Protein AF-A0A699TQH7-F1 (afdb_monomer_lite)

Structure (mmCIF, N/CA/C/O backbone):
data_AF-A0A699TQH7-F1
#
_entry.id   AF-A0A699TQH7-F1
#
loop_
_atom_site.group_PDB
_atom_site.id
_atom_site.type_symbol
_atom_site.label_atom_id
_atom_site.label_alt_id
_atom_site.label_comp_id
_atom_site.label_asym_id
_atom_site.label_entity_id
_atom_site.label_seq_id
_atom_site.pdbx_PDB_ins_code
_atom_site.Cartn_x
_atom_site.Cartn_y
_atom_site.Cartn_z
_atom_site.occupancy
_atom_site.B_iso_or_equiv
_atom_site.auth_seq_id
_atom_site.auth_comp_id
_atom_site.auth_asym_id
_atom_site.auth_atom_id
_atom_site.pdbx_PDB_model_num
ATOM 1 N N . TYR A 1 1 ? -7.248 10.606 9.156 1.00 86.69 1 TYR A N 1
ATOM 2 C CA . TYR A 1 1 ? -5.887 10.069 8.965 1.00 86.69 1 TYR A CA 1
ATOM 3 C C . TYR A 1 1 ? -5.889 8.734 8.217 1.00 86.69 1 TYR A C 1
ATOM 5 O O . TYR A 1 1 ? -5.541 8.752 7.048 1.00 86.69 1 TYR A O 1
ATOM 13 N N . LEU A 1 2 ? -6.378 7.621 8.793 1.00 88.75 2 LEU A N 1
ATOM 14 C CA . LEU A 1 2 ? -6.351 6.290 8.141 1.00 88.75 2 LEU A CA 1
ATOM 15 C C . LEU A 1 2 ? -6.996 6.241 6.741 1.00 88.75 2 LEU A C 1
ATOM 17 O O . LEU A 1 2 ? -6.464 5.600 5.844 1.00 88.75 2 LEU A O 1
ATOM 21 N N . ARG A 1 3 ? -8.097 6.976 6.514 1.00 88.81 3 ARG A N 1
ATOM 22 C CA . ARG A 1 3 ? -8.697 7.122 5.172 1.00 88.81 3 ARG A CA 1
ATOM 23 C C . ARG A 1 3 ? -7.750 7.756 4.147 1.00 88.81 3 ARG A C 1
ATOM 25 O O . ARG A 1 3 ? -7.697 7.295 3.015 1.00 88.81 3 ARG A O 1
ATOM 32 N N . HIS A 1 4 ? -7.007 8.789 4.540 1.00 91.94 4 HIS A N 1
ATOM 33 C CA . HIS A 1 4 ? -6.038 9.441 3.653 1.00 91.94 4 HIS A CA 1
ATOM 34 C C . HIS A 1 4 ? -4.827 8.543 3.417 1.00 91.94 4 HIS A C 1
AT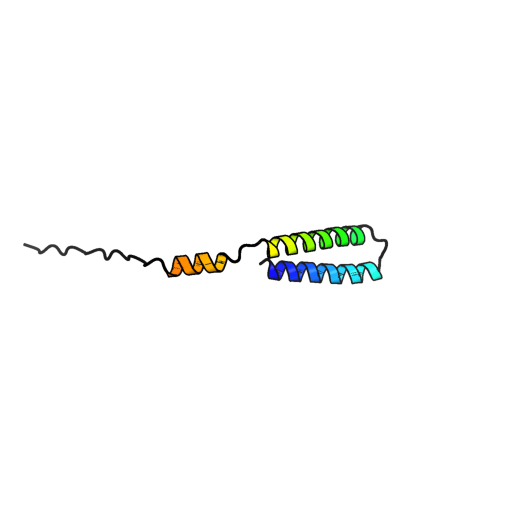OM 36 O O . HIS A 1 4 ? -4.397 8.406 2.281 1.00 91.94 4 HIS A O 1
ATOM 42 N N . LEU A 1 5 ? -4.356 7.846 4.458 1.00 94.88 5 LEU A N 1
ATOM 43 C CA . LEU A 1 5 ? -3.305 6.839 4.319 1.00 94.88 5 LEU A CA 1
ATOM 44 C C . LEU A 1 5 ? -3.715 5.730 3.337 1.00 94.88 5 LEU A C 1
ATOM 46 O O . LEU A 1 5 ? -2.914 5.333 2.499 1.00 94.88 5 LEU A O 1
ATOM 50 N N . LYS A 1 6 ? -4.983 5.293 3.371 1.00 94.88 6 LYS A N 1
ATOM 51 C CA . LYS A 1 6 ? -5.514 4.294 2.429 1.00 94.88 6 LYS A CA 1
ATOM 52 C C . LYS A 1 6 ? -5.448 4.784 0.990 1.00 94.88 6 LYS A C 1
ATOM 54 O O . LYS A 1 6 ? -5.069 4.023 0.105 1.00 94.88 6 LYS A O 1
ATOM 59 N N . GLN A 1 7 ? -5.770 6.056 0.772 1.00 96.56 7 GLN A N 1
ATOM 60 C CA . GLN A 1 7 ? -5.653 6.671 -0.543 1.00 96.56 7 GLN A CA 1
ATOM 61 C C . GLN A 1 7 ? -4.191 6.748 -1.004 1.00 96.56 7 GLN A C 1
ATOM 63 O O . GLN A 1 7 ? -3.902 6.374 -2.135 1.00 96.56 7 GLN A O 1
ATOM 68 N N . SER A 1 8 ? -3.263 7.153 -0.132 1.00 97.06 8 SER A N 1
ATOM 69 C CA . SER A 1 8 ? -1.832 7.214 -0.458 1.00 97.06 8 SER A CA 1
ATOM 70 C C . SER A 1 8 ? -1.250 5.845 -0.817 1.00 97.06 8 SER A C 1
ATOM 72 O O . SER A 1 8 ? -0.550 5.730 -1.818 1.00 97.06 8 SER A O 1
ATOM 74 N N . VAL A 1 9 ? -1.569 4.798 -0.048 1.00 97.38 9 VAL A N 1
ATOM 75 C CA . VAL A 1 9 ? -1.121 3.422 -0.336 1.00 97.38 9 VAL A CA 1
ATOM 76 C C . VAL A 1 9 ? -1.655 2.943 -1.687 1.00 97.38 9 VAL A C 1
ATOM 78 O O . VAL A 1 9 ? -0.906 2.338 -2.453 1.00 97.38 9 VAL A O 1
ATOM 81 N N . LYS A 1 10 ? -2.913 3.265 -2.020 1.00 97.44 10 LYS A N 1
ATOM 82 C CA . LYS A 1 10 ? -3.492 2.952 -3.332 1.00 97.44 10 LYS A CA 1
ATOM 83 C C . LYS A 1 10 ? -2.736 3.651 -4.465 1.00 97.44 10 LYS A C 1
ATOM 85 O O . LYS A 1 10 ? -2.331 2.989 -5.408 1.00 97.44 10 LYS A O 1
ATOM 90 N N . THR A 1 11 ? -2.475 4.950 -4.336 1.00 98.00 11 THR A N 1
ATOM 91 C CA . THR A 1 11 ? -1.715 5.705 -5.343 1.00 98.00 11 THR A CA 1
ATOM 92 C C . THR A 1 11 ? -0.297 5.160 -5.530 1.00 98.00 11 THR A C 1
ATOM 94 O O . THR A 1 11 ? 0.162 5.036 -6.660 1.00 98.00 11 THR A O 1
ATOM 97 N N . ILE A 1 12 ? 0.394 4.781 -4.449 1.00 97.75 12 ILE A N 1
AT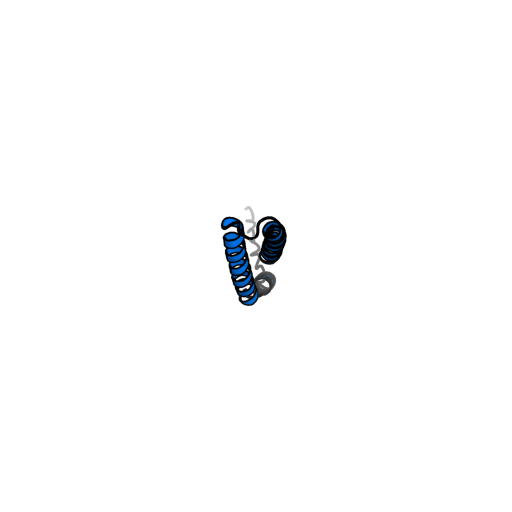OM 98 C CA . ILE A 1 12 ? 1.722 4.151 -4.542 1.00 97.75 12 ILE A CA 1
ATOM 99 C C . ILE A 1 12 ? 1.643 2.827 -5.306 1.00 97.75 12 ILE A C 1
ATOM 101 O O . ILE A 1 12 ? 2.509 2.552 -6.132 1.00 97.75 12 ILE A O 1
ATOM 105 N N . ARG A 1 13 ? 0.607 2.016 -5.062 1.00 96.94 13 ARG A N 1
ATOM 106 C CA . ARG A 1 13 ? 0.400 0.767 -5.800 1.00 96.94 13 ARG A CA 1
ATOM 107 C C . ARG A 1 13 ? 0.240 1.024 -7.299 1.00 96.94 13 ARG A C 1
ATOM 109 O O . ARG A 1 13 ? 0.907 0.351 -8.072 1.00 96.94 13 ARG A O 1
ATOM 116 N N . ASP A 1 14 ? -0.577 2.001 -7.685 1.00 97.62 14 ASP A N 1
ATOM 117 C CA . ASP A 1 14 ? -0.806 2.343 -9.096 1.00 97.62 14 ASP A CA 1
ATOM 118 C C . ASP A 1 14 ? 0.512 2.752 -9.790 1.00 97.62 14 ASP A C 1
ATOM 120 O O . ASP A 1 14 ? 0.848 2.221 -10.847 1.00 97.62 14 ASP A O 1
ATOM 124 N N . ILE A 1 15 ? 1.330 3.588 -9.134 1.00 97.50 15 ILE A N 1
ATOM 125 C CA . ILE A 1 15 ? 2.664 3.982 -9.629 1.00 97.50 15 ILE A CA 1
ATOM 126 C C . ILE A 1 15 ? 3.588 2.768 -9.786 1.00 97.50 15 ILE A C 1
ATOM 128 O O . ILE A 1 15 ? 4.346 2.672 -10.751 1.00 97.50 15 ILE A O 1
ATOM 132 N N . LEU A 1 16 ? 3.562 1.836 -8.832 1.00 97.00 16 LEU A N 1
ATOM 133 C CA . LEU A 1 16 ? 4.403 0.644 -8.894 1.00 97.00 16 LEU A CA 1
ATOM 134 C C . LEU A 1 16 ? 3.964 -0.325 -9.996 1.00 97.00 16 LEU A C 1
ATOM 136 O O . LEU A 1 16 ? 4.832 -0.961 -10.590 1.00 97.00 16 LEU A O 1
ATOM 140 N N . GLU A 1 17 ? 2.668 -0.424 -10.305 1.00 95.69 17 GLU A N 1
ATOM 141 C CA . GLU A 1 17 ? 2.196 -1.208 -11.454 1.00 95.69 17 GLU A CA 1
ATOM 142 C C . GLU A 1 17 ? 2.692 -0.602 -12.774 1.00 95.69 17 GLU A C 1
ATOM 144 O O . GLU A 1 17 ? 3.231 -1.327 -13.610 1.00 95.69 17 GLU A O 1
ATOM 149 N N . GLU A 1 18 ? 2.625 0.724 -12.933 1.00 96.81 18 GLU A N 1
ATOM 150 C CA . GLU A 1 18 ? 3.211 1.411 -14.093 1.00 96.81 18 GLU A CA 1
ATOM 151 C C . GLU A 1 18 ? 4.725 1.173 -14.182 1.00 96.81 18 GLU A C 1
ATOM 153 O O . GLU A 1 18 ? 5.250 0.785 -15.228 1.00 96.81 18 GLU A O 1
ATOM 158 N N . ALA A 1 19 ? 5.445 1.323 -13.068 1.00 96.19 19 ALA A N 1
ATOM 159 C CA . ALA A 1 19 ? 6.887 1.107 -13.025 1.00 96.19 19 ALA A CA 1
ATOM 160 C C . ALA A 1 19 ? 7.269 -0.349 -13.351 1.00 96.19 19 ALA A C 1
ATOM 162 O O . ALA A 1 19 ? 8.286 -0.599 -14.004 1.00 96.19 19 ALA A O 1
ATOM 163 N N . LYS A 1 20 ? 6.443 -1.316 -12.940 1.00 95.19 20 LYS A N 1
ATOM 164 C CA . LYS A 1 20 ? 6.627 -2.741 -13.228 1.00 95.19 20 LYS A CA 1
ATOM 165 C C . LYS A 1 20 ? 6.417 -3.066 -14.705 1.00 95.19 20 LYS A C 1
ATOM 167 O O . LYS A 1 20 ? 7.106 -3.947 -15.207 1.00 95.19 20 LYS A O 1
ATOM 172 N N . VAL A 1 21 ? 5.538 -2.352 -15.412 1.00 95.50 21 VAL A N 1
ATOM 173 C CA . VAL A 1 21 ? 5.416 -2.478 -16.877 1.00 95.50 21 VAL A CA 1
ATOM 174 C C . VAL A 1 21 ? 6.720 -2.066 -17.561 1.00 95.50 21 VAL A C 1
ATOM 176 O O . VAL A 1 21 ? 7.180 -2.755 -18.468 1.00 95.50 21 VAL A O 1
ATOM 179 N N . VAL A 1 22 ? 7.350 -0.981 -17.100 1.00 96.75 22 VAL A N 1
ATOM 180 C CA . VAL A 1 22 ? 8.607 -0.490 -17.687 1.00 96.75 22 VAL A CA 1
ATOM 181 C C . VAL A 1 22 ? 9.792 -1.386 -17.308 1.00 96.75 22 VAL A C 1
ATOM 183 O O . VAL A 1 22 ? 10.666 -1.646 -18.133 1.00 96.75 22 VAL A O 1
ATOM 186 N N . ARG A 1 23 ? 9.866 -1.837 -16.048 1.00 96.19 23 ARG A N 1
ATOM 187 C CA . ARG A 1 23 ? 11.034 -2.549 -15.493 1.00 96.19 23 ARG A CA 1
ATOM 188 C C . ARG A 1 23 ? 10.606 -3.722 -14.593 1.00 96.19 23 ARG A C 1
ATOM 190 O O . ARG A 1 23 ? 10.836 -3.688 -13.384 1.00 96.19 23 ARG A O 1
ATOM 197 N N . PRO A 1 24 ? 10.041 -4.802 -15.160 1.00 91.50 24 PRO A N 1
ATOM 198 C CA . PRO A 1 24 ? 9.427 -5.887 -14.383 1.00 91.50 24 PRO A CA 1
ATOM 199 C C . PRO A 1 24 ? 10.418 -6.701 -13.539 1.00 91.50 24 PRO A C 1
ATOM 201 O O . PRO A 1 24 ? 10.026 -7.304 -12.542 1.00 91.50 24 PRO A O 1
ATOM 204 N N . LEU A 1 25 ? 11.696 -6.724 -13.929 1.00 94.06 25 LEU A N 1
ATOM 205 C CA . LEU A 1 25 ? 12.764 -7.447 -13.230 1.00 94.06 25 LEU A CA 1
ATOM 206 C C . LEU A 1 25 ? 13.534 -6.570 -12.234 1.00 94.06 25 LEU A C 1
ATOM 208 O O . LEU A 1 25 ? 14.484 -7.044 -11.607 1.00 94.06 25 LEU A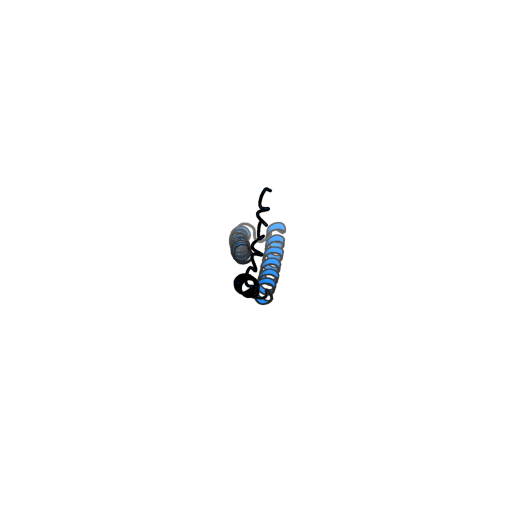 O 1
ATOM 212 N N . ASP A 1 26 ? 13.155 -5.298 -12.075 1.00 97.38 26 ASP A N 1
ATOM 213 C CA . ASP A 1 26 ? 13.790 -4.448 -11.078 1.00 97.38 26 ASP A CA 1
ATOM 214 C C . ASP A 1 26 ? 13.442 -4.952 -9.670 1.00 97.38 26 ASP A C 1
ATOM 216 O O . ASP A 1 26 ? 12.296 -4.931 -9.214 1.00 97.38 26 ASP A O 1
ATOM 220 N N . ARG A 1 27 ? 14.477 -5.402 -8.959 1.00 96.62 27 ARG A N 1
ATOM 221 C CA . ARG A 1 27 ? 14.353 -5.969 -7.616 1.00 96.62 27 ARG A CA 1
ATOM 222 C C . ARG A 1 27 ? 13.798 -4.967 -6.600 1.00 96.62 27 ARG A C 1
ATOM 224 O O . ARG A 1 27 ? 13.101 -5.383 -5.677 1.00 96.62 27 ARG A O 1
ATOM 231 N N . SER A 1 28 ? 14.096 -3.677 -6.752 1.00 96.56 28 SER A N 1
ATOM 232 C CA . SER A 1 28 ? 13.567 -2.619 -5.888 1.00 96.56 28 SER A CA 1
ATOM 233 C C . SER A 1 28 ? 12.070 -2.411 -6.111 1.00 96.56 28 SER A C 1
ATOM 235 O O . SER A 1 28 ? 11.337 -2.333 -5.129 1.00 96.56 28 SER A O 1
ATOM 237 N N . ILE A 1 29 ? 11.596 -2.452 -7.363 1.00 96.31 29 ILE A N 1
ATOM 238 C CA . ILE A 1 29 ? 10.162 -2.368 -7.691 1.00 96.31 29 ILE A CA 1
ATOM 239 C C . ILE A 1 29 ? 9.428 -3.583 -7.127 1.00 96.31 29 ILE A C 1
ATOM 241 O O . ILE A 1 29 ? 8.438 -3.431 -6.415 1.00 96.31 29 ILE A O 1
ATOM 245 N N . VAL A 1 30 ? 9.951 -4.792 -7.358 1.00 96.00 30 VAL A N 1
ATOM 246 C CA . VAL A 1 30 ? 9.358 -6.029 -6.821 1.00 96.00 30 VAL A CA 1
ATOM 247 C C . VAL A 1 30 ? 9.294 -6.000 -5.291 1.00 96.00 30 VAL A C 1
ATOM 249 O O . VAL A 1 30 ? 8.295 -6.416 -4.704 1.00 96.00 30 VAL A O 1
ATOM 252 N N . SER A 1 31 ? 10.343 -5.498 -4.638 1.00 96.56 31 SER A N 1
ATOM 253 C CA . SER A 1 31 ? 10.376 -5.334 -3.183 1.00 96.56 31 SER A CA 1
ATOM 254 C C . SER A 1 31 ? 9.339 -4.312 -2.706 1.00 96.56 31 SER A C 1
ATOM 256 O O . SER A 1 31 ? 8.547 -4.607 -1.810 1.00 96.56 31 SER A O 1
ATOM 258 N N . ALA A 1 32 ? 9.275 -3.145 -3.352 1.00 97.19 32 ALA A N 1
ATOM 259 C CA . ALA A 1 32 ? 8.308 -2.098 -3.042 1.00 97.19 32 ALA A CA 1
ATOM 260 C C . ALA A 1 32 ? 6.863 -2.599 -3.185 1.00 97.19 32 ALA A C 1
ATOM 262 O O . ALA A 1 32 ? 6.066 -2.383 -2.276 1.00 97.19 32 ALA A O 1
ATOM 263 N N . CYS A 1 33 ? 6.545 -3.359 -4.242 1.00 95.50 33 CYS A N 1
ATOM 264 C CA . CYS A 1 33 ? 5.226 -3.972 -4.422 1.00 95.50 33 CYS A CA 1
ATOM 265 C C . CYS A 1 33 ? 4.820 -4.834 -3.218 1.00 95.50 33 CYS A C 1
ATOM 267 O O . CYS A 1 33 ? 3.692 -4.724 -2.739 1.00 95.50 33 CYS A O 1
ATOM 269 N N . ARG A 1 34 ? 5.739 -5.662 -2.695 1.00 96.12 34 ARG A N 1
ATOM 270 C CA . ARG A 1 34 ? 5.477 -6.505 -1.515 1.00 96.12 34 ARG A CA 1
ATOM 271 C C . ARG A 1 34 ? 5.202 -5.662 -0.271 1.00 96.12 34 ARG A C 1
ATOM 273 O O . ARG A 1 34 ? 4.239 -5.923 0.444 1.00 96.12 34 ARG A O 1
ATOM 280 N N . TYR A 1 35 ? 6.002 -4.622 -0.031 1.00 97.31 35 TYR A N 1
ATOM 281 C CA . TYR A 1 35 ? 5.783 -3.718 1.103 1.00 97.31 35 TYR A CA 1
ATOM 282 C C . TYR A 1 35 ? 4.455 -2.962 1.005 1.00 97.31 35 TYR A C 1
ATOM 284 O O . TYR A 1 35 ? 3.739 -2.845 2.003 1.00 97.31 35 TYR A O 1
ATOM 292 N N . THR A 1 36 ? 4.098 -2.470 -0.182 1.00 97.88 36 THR A N 1
ATOM 293 C CA . THR A 1 36 ? 2.818 -1.792 -0.415 1.00 97.88 36 THR A CA 1
ATOM 294 C C . THR A 1 36 ? 1.640 -2.741 -0.205 1.00 97.88 36 THR A C 1
ATOM 296 O O . THR A 1 36 ? 0.665 -2.344 0.433 1.00 97.88 36 THR A O 1
ATOM 299 N N . GLN A 1 37 ? 1.743 -3.999 -0.649 1.00 96.88 37 GLN A N 1
ATOM 300 C CA . GLN A 1 37 ? 0.718 -5.017 -0.408 1.00 96.88 37 GLN A CA 1
ATOM 301 C C . GLN A 1 37 ? 0.510 -5.271 1.092 1.00 96.88 37 GLN A C 1
ATOM 303 O O . GLN A 1 37 ? -0.610 -5.140 1.583 1.00 96.88 37 GLN A O 1
ATOM 308 N N . HIS A 1 38 ? 1.582 -5.537 1.845 1.00 97.38 38 HIS A N 1
ATOM 309 C CA . HIS A 1 38 ? 1.477 -5.744 3.294 1.00 97.38 38 HIS A CA 1
ATOM 310 C C . HIS A 1 38 ? 0.935 -4.509 4.023 1.00 97.38 38 HIS A C 1
ATOM 312 O O . HIS A 1 38 ? 0.144 -4.626 4.957 1.00 97.38 38 HIS A O 1
ATOM 318 N N . SER A 1 39 ? 1.311 -3.309 3.575 1.00 96.38 39 SER A N 1
ATOM 319 C CA . SER A 1 39 ? 0.781 -2.059 4.130 1.00 96.38 39 SER A CA 1
ATOM 320 C C . SER A 1 39 ? -0.725 -1.926 3.903 1.00 96.38 39 SER A C 1
ATOM 322 O O . SER A 1 39 ? -1.433 -1.440 4.784 1.00 96.38 39 SER A O 1
ATOM 324 N N . GLN A 1 40 ? -1.229 -2.362 2.743 1.00 96.50 40 GLN A N 1
ATOM 325 C CA . GLN A 1 40 ? -2.659 -2.364 2.448 1.00 96.50 40 GLN A CA 1
ATOM 326 C C . GLN A 1 40 ? -3.417 -3.334 3.365 1.00 96.50 40 GLN A C 1
ATOM 328 O O . GLN A 1 40 ? -4.404 -2.925 3.975 1.00 96.50 40 GLN A O 1
ATOM 333 N N . GLU A 1 41 ? -2.938 -4.571 3.510 1.00 96.38 41 GLU A N 1
ATOM 334 C CA . GLU A 1 41 ? -3.539 -5.594 4.382 1.00 96.38 41 GLU A CA 1
ATOM 335 C C . GLU A 1 41 ? -3.594 -5.122 5.845 1.00 96.38 41 GLU A C 1
ATOM 337 O O . GLU A 1 41 ? -4.646 -5.157 6.489 1.00 96.38 41 GLU A O 1
ATOM 342 N N . LEU A 1 42 ? -2.478 -4.589 6.355 1.00 95.56 42 LEU A N 1
ATOM 343 C CA . LEU A 1 42 ? -2.398 -4.033 7.707 1.00 95.56 42 LEU A CA 1
ATOM 344 C C . LEU A 1 42 ? -3.360 -2.863 7.904 1.00 95.56 42 LEU A C 1
ATOM 346 O O . LEU A 1 42 ? -3.987 -2.739 8.956 1.00 95.56 42 LEU A O 1
ATOM 350 N N . LEU A 1 43 ? -3.487 -1.995 6.903 1.00 95.06 43 LEU A N 1
ATOM 351 C CA . LEU A 1 43 ? -4.371 -0.846 6.986 1.00 95.06 43 LEU A CA 1
ATOM 352 C C . LEU A 1 43 ? -5.846 -1.247 6.930 1.00 95.06 43 LEU A C 1
ATOM 354 O O . LEU A 1 43 ? -6.661 -0.654 7.635 1.00 95.06 43 LEU A O 1
ATOM 358 N N . GLU A 1 44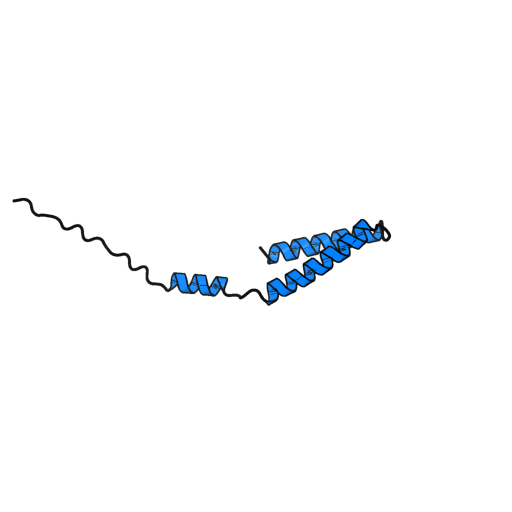 ? -6.201 -2.242 6.122 1.00 94.19 44 GLU A N 1
ATOM 359 C CA . GLU A 1 44 ? -7.551 -2.804 6.083 1.00 94.19 44 GLU A CA 1
ATOM 360 C C . GLU A 1 44 ? -7.920 -3.434 7.428 1.00 94.19 44 GLU A C 1
ATOM 362 O O . GLU A 1 44 ? -8.987 -3.124 7.964 1.00 94.19 44 GLU A O 1
ATOM 367 N N . TYR A 1 45 ? -7.005 -4.197 8.032 1.00 93.31 45 TYR A N 1
ATOM 368 C CA . TYR A 1 45 ? -7.172 -4.720 9.387 1.00 93.31 45 TYR A CA 1
ATOM 369 C C . TYR A 1 45 ? -7.323 -3.600 10.423 1.00 93.31 45 TYR A C 1
ATOM 371 O O . TYR A 1 45 ? -8.257 -3.611 11.228 1.00 93.31 45 TYR A O 1
ATOM 379 N N . ALA A 1 46 ? -6.447 -2.593 10.393 1.00 91.81 46 ALA A N 1
ATOM 380 C CA . ALA A 1 46 ? -6.490 -1.471 11.326 1.00 91.81 46 ALA A CA 1
ATOM 381 C C . ALA A 1 46 ? -7.787 -0.665 11.193 1.00 91.81 46 ALA A C 1
ATOM 383 O O . ALA A 1 46 ? -8.336 -0.222 12.194 1.00 91.81 46 ALA A O 1
ATOM 384 N N . ILE A 1 47 ? -8.306 -0.486 9.976 1.00 90.56 47 ILE A N 1
ATOM 385 C CA . ILE A 1 47 ? -9.593 0.178 9.742 1.00 90.56 47 ILE A CA 1
ATOM 386 C C . ILE A 1 47 ? -10.749 -0.690 10.250 1.00 90.56 47 ILE A C 1
ATOM 388 O O . ILE A 1 47 ? -11.648 -0.153 10.892 1.00 90.56 47 ILE A O 1
ATOM 392 N N . GLY A 1 48 ? -10.726 -1.999 9.986 1.00 88.56 48 GLY A N 1
ATOM 393 C CA . GLY A 1 48 ? -11.775 -2.933 10.407 1.00 88.56 48 GLY A CA 1
ATOM 394 C C . GLY A 1 48 ? -11.833 -3.162 11.920 1.00 88.56 48 GLY A C 1
ATOM 395 O O . GLY A 1 48 ? -12.905 -3.399 12.466 1.00 88.56 48 GLY A O 1
ATOM 396 N N . THR A 1 49 ? -10.697 -3.041 12.605 1.00 87.75 49 THR A N 1
ATOM 397 C CA . THR A 1 49 ? -10.585 -3.181 14.068 1.00 87.75 49 THR A CA 1
ATOM 398 C C . THR A 1 49 ? -10.635 -1.849 14.813 1.00 87.75 49 THR A C 1
ATOM 400 O O . THR A 1 49 ? -10.736 -1.842 16.040 1.00 87.75 49 THR A O 1
ATOM 403 N N . CYS A 1 50 ? -10.588 -0.712 14.107 1.00 77.25 50 CYS A N 1
ATOM 404 C CA . CYS A 1 50 ? -10.674 0.601 14.734 1.00 77.25 50 CYS A CA 1
ATOM 405 C C . CYS A 1 50 ? -12.069 0.779 15.350 1.00 77.25 50 CYS A C 1
ATOM 407 O O . CYS A 1 50 ? -13.058 0.834 14.611 1.00 77.25 50 CYS A O 1
ATOM 409 N N . PRO A 1 51 ? -12.189 0.921 16.683 1.00 66.12 51 PRO A N 1
ATOM 410 C CA . PRO A 1 51 ? -13.481 1.163 17.287 1.00 66.12 51 PRO A CA 1
ATOM 411 C C . PRO A 1 51 ? -14.004 2.507 16.778 1.00 66.12 51 PRO A C 1
ATOM 413 O O . PRO A 1 51 ? -13.346 3.542 16.904 1.00 66.12 51 PRO A O 1
ATOM 416 N N . GLN A 1 52 ? -15.240 2.521 16.283 1.00 63.78 52 GLN A N 1
ATOM 417 C CA . GLN A 1 52 ? -16.012 3.722 15.917 1.00 63.78 52 GLN A CA 1
ATOM 418 C C . GLN A 1 52 ? -16.255 4.686 17.111 1.00 63.78 52 GLN A C 1
ATOM 420 O O . GLN A 1 52 ? -17.065 5.609 17.042 1.00 63.78 52 GLN A O 1
ATOM 425 N N . GLY A 1 53 ? -15.551 4.486 18.230 1.00 53.66 53 GLY A N 1
ATOM 426 C CA . GLY A 1 53 ? -15.714 5.132 19.526 1.00 53.66 53 GLY A CA 1
ATOM 427 C C . GLY A 1 53 ? -15.181 6.561 19.627 1.00 53.66 53 GLY A C 1
ATOM 428 O O . GLY A 1 53 ? -15.401 7.202 20.654 1.00 53.66 53 GLY A O 1
ATOM 429 N N . SER A 1 54 ? -14.552 7.119 18.585 1.00 56.28 54 SER A N 1
ATOM 430 C CA . SER A 1 54 ? -14.232 8.557 18.578 1.00 56.28 54 SER A CA 1
ATOM 431 C C . SER A 1 54 ? -15.502 9.419 18.592 1.00 56.28 54 SER A C 1
ATOM 433 O O . SER A 1 54 ? -15.542 10.446 19.267 1.00 56.28 54 SER A O 1
ATOM 435 N N . GLN A 1 55 ? -16.580 8.954 17.949 1.00 57.06 55 GLN A N 1
ATOM 436 C CA . GLN A 1 55 ? -17.907 9.573 18.024 1.00 57.06 55 GLN A CA 1
ATOM 437 C C . GLN A 1 55 ? -18.555 9.389 19.403 1.00 57.06 55 GLN A C 1
ATOM 439 O O . GLN A 1 55 ? -19.164 10.312 19.935 1.00 57.06 55 GLN A O 1
ATOM 444 N N . GLN A 1 56 ? -18.406 8.215 20.018 1.00 55.84 56 GLN A N 1
ATOM 445 C CA . GLN A 1 56 ? -19.049 7.916 21.300 1.00 55.84 56 GLN A CA 1
ATOM 446 C C . GLN A 1 56 ? -18.418 8.695 22.463 1.00 55.84 56 GLN A C 1
ATOM 448 O O . GLN A 1 56 ? -19.141 9.205 23.316 1.00 55.84 56 GLN A O 1
ATOM 453 N N . ARG A 1 57 ? -17.092 8.891 22.450 1.00 55.19 57 ARG A N 1
ATOM 454 C CA . ARG A 1 57 ? -16.392 9.726 23.439 1.00 55.19 57 ARG A CA 1
ATOM 455 C C . ARG A 1 57 ? -16.732 11.213 23.288 1.00 55.19 57 ARG A C 1
ATOM 457 O O . ARG A 1 57 ? -16.920 11.891 24.291 1.00 55.19 57 ARG A O 1
ATOM 464 N N . ALA A 1 58 ? -16.880 11.710 22.057 1.00 58.84 58 ALA A N 1
ATOM 465 C CA . ALA A 1 58 ? -17.331 13.081 21.803 1.00 58.84 58 ALA A CA 1
ATOM 466 C C . ALA A 1 58 ? -18.772 13.316 22.293 1.00 58.84 58 ALA A C 1
ATOM 468 O O . ALA A 1 58 ? -19.049 14.321 22.944 1.00 58.84 58 ALA A O 1
ATOM 469 N N . LYS A 1 59 ? -19.676 12.356 22.053 1.00 62.62 59 LYS A N 1
ATOM 470 C CA . LYS A 1 59 ? -21.060 12.409 22.553 1.00 62.62 59 LYS A CA 1
ATOM 471 C C . LYS A 1 59 ? -21.139 12.340 24.082 1.00 62.62 59 LYS A C 1
ATOM 473 O O . LYS A 1 59 ? -21.931 13.065 24.671 1.00 62.62 59 LYS A O 1
ATOM 478 N N . GLN A 1 60 ? -20.301 11.527 24.731 1.00 62.78 60 GLN A N 1
ATOM 479 C CA . GLN A 1 60 ? -20.224 11.478 26.197 1.00 62.78 60 GLN A CA 1
ATOM 480 C C . GLN A 1 60 ? -19.713 12.794 26.796 1.00 62.78 60 GLN A C 1
ATOM 482 O O . GLN A 1 60 ? -20.277 13.272 27.773 1.00 62.78 60 GLN A O 1
ATOM 487 N N . LEU A 1 61 ? -18.701 13.423 26.188 1.00 60.97 61 LEU A N 1
ATOM 488 C CA . LEU A 1 61 ? -18.195 14.725 26.640 1.00 60.97 61 LEU A CA 1
ATOM 489 C C . LEU A 1 61 ? -19.222 15.857 26.474 1.00 60.97 61 LEU A C 1
ATOM 491 O O . LEU A 1 61 ? -19.225 16.778 27.283 1.00 60.97 61 LEU A O 1
ATOM 495 N N . ALA A 1 62 ? -20.102 15.779 25.470 1.00 60.31 62 ALA A N 1
ATOM 496 C CA . ALA A 1 62 ? -21.194 16.736 25.277 1.00 60.31 62 ALA A CA 1
ATOM 497 C C . ALA A 1 62 ? -22.352 16.554 26.278 1.00 60.31 62 ALA A C 1
ATOM 499 O O . ALA A 1 62 ? -23.057 17.516 26.571 1.00 60.31 62 ALA A O 1
ATOM 500 N N . TYR A 1 63 ? -22.556 15.336 26.794 1.00 61.19 63 TYR A N 1
ATOM 501 C CA . TYR A 1 63 ? -23.629 15.030 27.746 1.00 61.19 63 TYR A CA 1
ATOM 502 C C . TYR A 1 63 ? -23.251 15.326 29.204 1.00 61.19 63 TYR A C 1
ATOM 5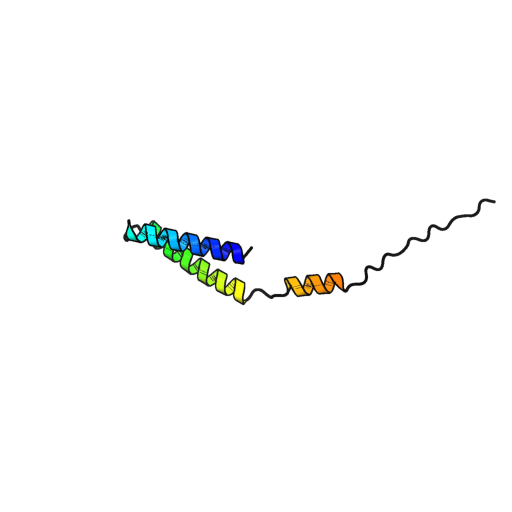04 O O . TYR A 1 63 ? -24.135 15.524 30.034 1.00 61.19 63 TYR A O 1
ATOM 512 N N . THR A 1 64 ? -21.958 15.388 29.538 1.00 67.19 64 THR A N 1
ATOM 513 C CA . THR A 1 64 ? -21.517 15.774 30.884 1.00 67.19 64 THR A CA 1
ATOM 514 C C . THR A 1 64 ? -21.944 17.219 31.166 1.00 67.19 64 THR A C 1
ATOM 516 O O . THR A 1 64 ? -21.434 18.135 30.515 1.00 67.19 64 THR A O 1
ATOM 519 N N . PRO A 1 65 ? -22.843 17.477 32.135 1.00 58.56 65 PRO A N 1
ATOM 520 C CA . PRO A 1 65 ? -23.241 18.834 32.464 1.00 58.56 65 PRO A CA 1
ATOM 521 C C . PRO A 1 65 ? -22.012 19.563 33.001 1.00 58.56 65 PRO A C 1
ATOM 523 O O . PRO A 1 65 ? -21.444 19.178 34.024 1.00 58.56 65 PRO A O 1
ATOM 526 N N . LEU A 1 66 ? -21.576 20.612 32.304 1.00 66.44 66 LEU A N 1
ATOM 527 C CA . LEU A 1 66 ? -20.563 21.536 32.800 1.00 66.44 66 LEU A CA 1
ATOM 528 C C . LEU A 1 66 ? -21.142 22.249 34.027 1.00 66.44 66 LEU A C 1
ATOM 530 O O . LEU A 1 66 ? -21.758 23.309 33.911 1.00 66.44 66 LEU A O 1
ATOM 534 N N . ILE A 1 67 ? -20.954 21.659 35.212 1.00 62.53 67 ILE A N 1
ATOM 535 C CA . ILE A 1 67 ? -21.228 22.297 36.500 1.00 62.53 67 ILE A CA 1
ATOM 536 C C . ILE A 1 67 ? -20.218 23.439 36.645 1.00 62.53 67 ILE A C 1
ATOM 538 O O . ILE A 1 67 ? -19.158 23.317 37.255 1.00 62.53 67 ILE A O 1
ATOM 542 N N . ARG A 1 68 ? -20.536 24.581 36.032 1.00 62.75 68 ARG A N 1
ATOM 543 C CA . ARG A 1 68 ? -19.886 25.853 36.321 1.00 62.75 68 ARG A CA 1
ATOM 544 C C . ARG A 1 68 ? -20.280 26.223 37.745 1.00 62.75 68 ARG A C 1
ATOM 546 O O . ARG A 1 68 ? -21.363 26.760 37.967 1.00 62.75 68 ARG A O 1
ATOM 553 N N . LYS A 1 69 ? -19.413 25.937 38.720 1.00 59.22 69 LYS A N 1
ATOM 554 C CA . LYS A 1 69 ? -19.509 26.567 40.041 1.00 59.22 69 LYS A CA 1
ATOM 555 C C . LYS A 1 69 ? -19.451 28.082 39.828 1.00 59.22 69 LYS A C 1
ATOM 557 O O . LYS A 1 69 ? -18.392 28.625 39.520 1.00 59.22 6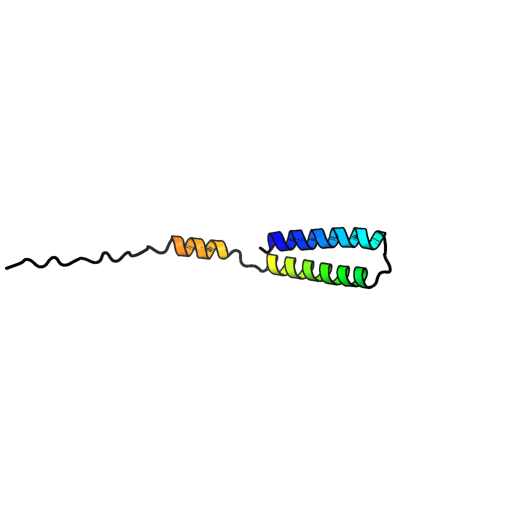9 LYS A O 1
ATOM 562 N N . LYS A 1 70 ? -20.594 28.761 39.961 1.00 59.34 70 LYS A N 1
ATOM 563 C CA . LYS A 1 70 ? -20.625 30.211 40.159 1.00 59.34 70 LYS A CA 1
ATOM 564 C C . LYS A 1 70 ? -19.908 30.477 41.480 1.00 59.34 70 LYS A C 1
ATOM 566 O O . LYS A 1 70 ? -20.376 30.044 42.528 1.00 59.34 70 LYS A O 1
ATOM 571 N N . GLN A 1 71 ? -18.752 31.130 41.421 1.00 60.69 71 GLN A N 1
ATOM 572 C CA . GLN A 1 71 ? -18.141 31.705 42.611 1.00 60.69 71 GLN A CA 1
ATOM 573 C C . GLN A 1 71 ? -19.065 32.834 43.075 1.00 60.69 71 GLN A C 1
ATOM 575 O O . GLN A 1 71 ? -19.292 33.792 42.338 1.00 60.69 71 GLN A O 1
ATOM 580 N N . VAL A 1 72 ? -19.664 32.674 44.252 1.00 46.09 72 VAL A N 1
ATOM 581 C CA . VAL A 1 72 ? -20.393 33.749 44.924 1.00 46.09 72 VAL A CA 1
ATOM 582 C C . VAL A 1 72 ? -19.336 34.636 45.564 1.00 46.09 72 VAL A C 1
ATOM 584 O O . VAL A 1 72 ? -18.743 34.273 46.577 1.00 46.09 72 VAL A O 1
ATOM 587 N N . THR A 1 73 ? -19.064 35.779 44.939 1.00 55.34 73 THR A N 1
ATOM 588 C CA . THR A 1 73 ? -18.343 36.876 45.581 1.00 55.34 73 THR A CA 1
ATOM 589 C C . THR A 1 73 ? -19.197 37.342 46.754 1.00 55.34 73 THR A C 1
ATOM 591 O O . THR A 1 73 ? -20.244 37.954 46.558 1.00 55.34 73 THR A O 1
ATOM 594 N N . ALA A 1 74 ? -18.789 37.002 47.975 1.00 46.66 74 ALA A N 1
ATOM 595 C CA . ALA A 1 74 ? -19.375 37.571 49.175 1.00 46.66 74 ALA A CA 1
ATOM 596 C C . ALA A 1 74 ? -18.979 39.052 49.242 1.00 46.66 74 ALA A C 1
ATOM 598 O O . ALA A 1 74 ? -17.840 39.391 49.566 1.00 46.66 74 ALA A O 1
ATOM 599 N N . THR A 1 75 ? -19.913 39.933 48.891 1.00 53.75 75 THR A N 1
ATOM 600 C CA . THR A 1 75 ? -19.812 41.366 49.163 1.00 53.75 75 THR A CA 1
ATOM 601 C C . THR A 1 75 ? -19.841 41.550 50.679 1.00 53.75 75 THR A C 1
ATOM 603 O O . THR A 1 75 ? -20.860 41.289 51.314 1.00 53.75 75 THR A O 1
ATOM 606 N N . LYS A 1 76 ? -18.714 41.954 51.274 1.00 61.12 76 LYS A N 1
ATOM 607 C CA . LYS A 1 76 ? -18.696 42.463 52.652 1.00 61.12 76 LYS A CA 1
ATOM 608 C C . LYS A 1 76 ? -19.439 43.805 52.678 1.00 61.12 76 LYS A C 1
ATOM 610 O O . LYS A 1 76 ? -19.096 44.655 51.854 1.00 61.12 76 LYS A O 1
ATOM 615 N N . PRO A 1 77 ? -20.395 44.037 53.590 1.00 53.03 77 PRO A N 1
ATOM 616 C CA . PRO A 1 77 ? -20.792 45.391 53.927 1.00 53.03 77 PRO A CA 1
ATOM 617 C C . PRO A 1 77 ? -19.646 46.046 54.702 1.00 53.03 77 PRO A C 1
ATOM 619 O O . PRO A 1 77 ? -19.011 45.414 55.548 1.00 53.03 77 PRO A O 1
ATOM 622 N N . PHE A 1 78 ? -19.360 47.287 54.340 1.00 44.72 78 PHE A N 1
ATOM 623 C CA . PHE A 1 78 ? -18.605 48.217 55.161 1.00 44.72 78 PHE A CA 1
ATOM 624 C C . PHE A 1 78 ? -19.542 48.660 56.292 1.00 44.72 78 PHE A C 1
ATOM 626 O O . PHE A 1 78 ? -20.666 49.049 55.980 1.00 44.72 78 PHE A O 1
ATOM 633 N N . ASP A 1 79 ? -19.120 48.467 57.544 1.00 45.22 79 ASP A N 1
ATOM 634 C CA . ASP A 1 79 ? -19.260 49.374 58.701 1.00 45.22 79 ASP A CA 1
ATOM 635 C C . ASP A 1 79 ? -18.677 48.706 59.961 1.00 45.22 79 ASP A C 1
ATOM 637 O O . ASP A 1 79 ? -19.018 47.530 60.239 1.00 45.22 79 ASP A O 1
#

Sequence (79 aa):
YLRHLKQSVKTIRDILEEAKVVRPLDRSIVSACRYTQHSQELLEYAIGTCPQGSQQRAKQLAYTPLIRKKQVTATKPFD

Organism: Tanacetum cinerariifolium (NCBI:txid118510)

Secondary structure (DSSP, 8-state):
-HHHHHHHHHHHHHHHHHHHHH-TT-HHHHHHHHHHHHHHHHHHHHHHHS-THHHHHHHHHHHS-----------PPP-

Radius of gyration: 27.26 Å; chains: 1; bounding box: 38×57×76 Å

Foldseek 3Di:
DLVVVLVVLVVQLVVLVVVCVVPVPPPVSVVSNVVSVVVNVVSVVCVVPPPPCVVVVVVVVVPPPPPPPDDPPPDDDDD

pLDDT: mean 81.21, std 18.43, range [44.72, 98.0]